Protein AF-A0A8X6GDL0-F1 (afdb_monomer)

Radius of gyration: 18.43 Å; Cα contacts (8 Å, |Δi|>4): 105; chains: 1; bounding box: 63×26×51 Å

InterPro domains:
  IPR001739 Methyl-CpG DNA binding [PS50982] (6-75)
  IPR016177 DNA-binding domain superfamily [SSF54171] (20-73)

Solvent-accessible surface area (backbone atoms only — not comparable to full-atom values): 6126 Å² total; per-residue (Å²): 134,89,82,85,81,82,71,83,76,74,80,65,75,85,51,46,64,61,42,35,40,49,46,81,44,70,40,97,83,65,82,51,49,49,48,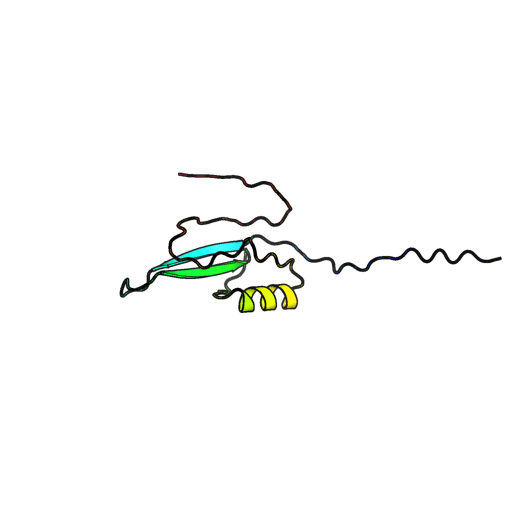36,37,26,49,70,99,48,89,62,78,32,74,46,71,68,54,46,53,48,48,21,62,79,67,46,32,66,77,66,71,90,82,66,77,73,61,69,86,61,85,74,71,50,75,40,70,51,66,90,83,79,85,84,83,82,85,133

Structure (mmCIF, N/CA/C/O backbone):
data_AF-A0A8X6GDL0-F1
#
_entry.id   AF-A0A8X6GDL0-F1
#
loop_
_atom_site.group_PDB
_atom_site.id
_atom_site.type_symbol
_atom_site.label_atom_id
_atom_site.label_alt_id
_atom_site.label_comp_id
_atom_site.label_asym_id
_atom_site.label_entity_id
_atom_site.label_seq_id
_atom_site.pdbx_PDB_ins_code
_atom_site.Cartn_x
_atom_site.Cartn_y
_atom_site.Cartn_z
_atom_site.occupancy
_atom_site.B_iso_or_equiv
_atom_site.auth_seq_id
_atom_site.auth_comp_id
_atom_site.auth_asym_id
_atom_site.auth_atom_id
_atom_site.pdbx_PDB_model_num
ATOM 1 N N . MET A 1 1 ? -43.122 -3.598 38.008 1.00 45.25 1 MET A N 1
ATOM 2 C CA . MET A 1 1 ? -43.303 -4.284 36.712 1.00 45.25 1 MET A CA 1
ATOM 3 C C . MET A 1 1 ? -42.172 -3.832 35.806 1.00 45.25 1 MET A C 1
ATOM 5 O O . MET A 1 1 ? -41.819 -2.663 35.860 1.00 45.25 1 MET A O 1
ATOM 9 N N . LYS A 1 2 ? -41.544 -4.792 35.124 1.00 53.50 2 LYS A N 1
ATOM 10 C CA . LYS A 1 2 ? -40.322 -4.676 34.313 1.00 53.50 2 LYS A CA 1
ATOM 11 C C . LYS A 1 2 ? -40.479 -3.727 33.130 1.00 53.50 2 LYS A C 1
ATOM 13 O O . LYS A 1 2 ? -41.526 -3.756 32.493 1.00 53.50 2 LYS A O 1
ATOM 18 N N . THR A 1 3 ? -39.399 -3.049 32.753 1.00 47.34 3 THR A N 1
ATOM 19 C CA . THR A 1 3 ? -38.959 -2.990 31.349 1.00 47.34 3 THR A CA 1
ATOM 20 C C . THR A 1 3 ? -37.442 -2.811 31.346 1.00 47.34 3 THR A C 1
ATOM 22 O O . THR A 1 3 ? -36.927 -1.702 31.429 1.00 47.34 3 THR A O 1
ATOM 25 N N . ASP A 1 4 ? -36.742 -3.942 31.343 1.00 53.09 4 ASP A N 1
ATOM 26 C CA . ASP A 1 4 ? -35.356 -4.051 30.907 1.00 53.09 4 ASP A CA 1
ATOM 27 C C . ASP A 1 4 ? -35.372 -3.881 29.379 1.00 53.09 4 ASP A C 1
ATOM 29 O O . ASP A 1 4 ? -35.719 -4.815 28.654 1.00 53.09 4 ASP A O 1
ATOM 33 N N . GLU A 1 5 ? -35.100 -2.672 28.885 1.00 62.66 5 GLU A N 1
ATOM 34 C CA . GLU A 1 5 ? -34.888 -2.443 27.454 1.00 62.66 5 GLU A CA 1
ATOM 35 C C . GLU A 1 5 ? -33.414 -2.731 27.141 1.00 62.66 5 GLU A C 1
ATOM 37 O O . GLU A 1 5 ? -32.554 -1.851 27.124 1.00 62.66 5 GLU A O 1
ATOM 42 N N . ASP A 1 6 ? -33.126 -4.024 26.986 1.00 46.66 6 ASP A N 1
ATOM 43 C CA . ASP A 1 6 ? -31.901 -4.555 26.393 1.00 46.66 6 ASP A CA 1
ATOM 44 C C . ASP A 1 6 ? -31.854 -4.115 24.923 1.00 46.66 6 ASP A C 1
ATOM 46 O O . ASP A 1 6 ? -32.309 -4.811 24.016 1.00 46.66 6 ASP A O 1
ATOM 50 N N . SER A 1 7 ? -31.387 -2.890 24.687 1.00 57.78 7 SER A N 1
ATOM 51 C CA . SER A 1 7 ? -31.008 -2.452 23.350 1.00 57.78 7 SER A CA 1
ATOM 52 C C . SER A 1 7 ? -29.724 -3.195 22.991 1.00 57.78 7 SER A C 1
ATOM 54 O O . SER A 1 7 ? -28.740 -3.057 23.727 1.00 57.78 7 SER A O 1
ATOM 56 N N . PRO A 1 8 ? -29.685 -3.996 21.909 1.00 55.16 8 PRO A N 1
ATOM 57 C CA . PRO A 1 8 ? -28.45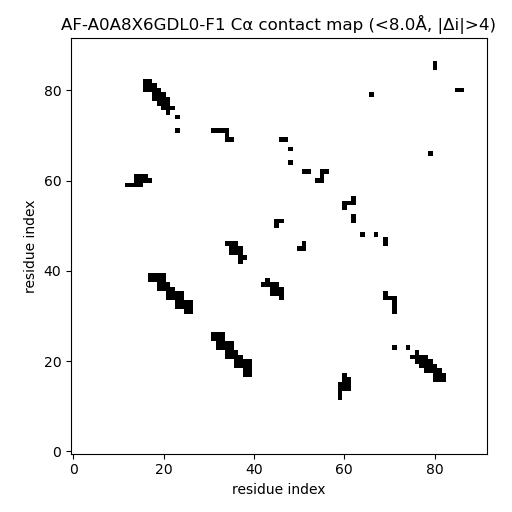9 -4.642 21.490 1.00 55.16 8 PRO A CA 1
ATOM 58 C C . PRO A 1 8 ? -27.529 -3.556 20.953 1.00 55.16 8 PRO A C 1
ATOM 60 O O . PRO A 1 8 ? -27.493 -3.283 19.749 1.00 55.16 8 PRO A O 1
ATOM 63 N N . ASP A 1 9 ? -26.758 -2.940 21.852 1.00 48.00 9 ASP A N 1
ATOM 64 C CA . ASP A 1 9 ? -25.546 -2.220 21.504 1.00 48.00 9 ASP A CA 1
ATOM 65 C C . ASP A 1 9 ? -24.619 -3.259 20.885 1.00 48.00 9 ASP A C 1
ATOM 67 O O . ASP A 1 9 ? -23.856 -3.979 21.540 1.00 48.00 9 ASP A O 1
ATOM 71 N N . THR A 1 10 ? -24.795 -3.414 19.578 1.00 50.97 10 THR A N 1
ATOM 72 C CA . THR A 1 10 ? -23.862 -4.083 18.705 1.00 50.97 10 THR A CA 1
ATOM 73 C C . THR A 1 10 ? -22.585 -3.282 18.865 1.00 50.97 10 THR A C 1
ATOM 75 O O . THR A 1 10 ? -22.383 -2.300 18.153 1.00 50.97 10 THR A O 1
ATOM 78 N N . HIS A 1 11 ? -21.745 -3.696 19.818 1.00 55.59 11 HIS A N 1
ATOM 79 C CA . HIS A 1 11 ? -20.378 -3.240 20.016 1.00 55.59 11 HIS A CA 1
ATOM 80 C C . HIS A 1 11 ? -19.581 -3.649 18.773 1.00 55.59 11 HIS A C 1
ATOM 82 O O . HIS A 1 11 ? -18.723 -4.532 18.797 1.00 55.59 11 HIS A O 1
ATOM 88 N N . LYS A 1 12 ? -19.901 -3.046 17.626 1.00 55.62 12 LYS A N 1
ATOM 89 C CA . LYS A 1 12 ? -19.048 -3.064 16.456 1.00 55.62 12 LYS A CA 1
ATOM 90 C C . LYS A 1 12 ? -17.814 -2.319 16.945 1.00 55.62 12 LYS A C 1
ATOM 92 O O . LYS A 1 12 ? -17.952 -1.163 17.353 1.00 55.62 12 LYS A O 1
ATOM 97 N N . PRO A 1 13 ? -16.637 -2.964 17.006 1.00 57.62 13 PRO A N 1
ATOM 98 C CA . PRO A 1 13 ? -15.439 -2.250 17.398 1.00 57.62 13 PRO A CA 1
ATOM 99 C C . PRO A 1 13 ? -15.365 -1.019 16.503 1.00 57.62 13 PRO A C 1
ATOM 101 O O . PRO A 1 13 ? -15.490 -1.150 15.285 1.00 57.62 13 PRO A O 1
ATOM 104 N N . SER A 1 14 ? -15.268 0.163 17.114 1.00 63.94 14 SER A N 1
ATOM 105 C CA . SER A 1 14 ? -15.099 1.419 16.390 1.00 63.94 14 SER A CA 1
ATOM 106 C C . SER A 1 14 ? -13.754 1.337 15.675 1.00 63.94 14 SER A C 1
ATOM 108 O O . SER A 1 14 ? -12.700 1.631 16.244 1.00 63.94 14 SER A O 1
ATOM 110 N N . THR A 1 15 ? -13.770 0.767 14.471 1.00 71.00 15 THR A N 1
ATOM 111 C CA . THR A 1 15 ? -12.588 0.618 13.640 1.00 71.00 15 THR A CA 1
ATOM 112 C C . THR A 1 15 ? -12.326 1.961 13.006 1.00 71.00 15 THR A C 1
ATOM 114 O O . THR A 1 15 ? -13.193 2.541 12.353 1.00 71.00 15 THR A O 1
ATOM 117 N N . LYS A 1 16 ? -11.124 2.477 13.225 1.00 83.31 16 LYS A N 1
ATOM 118 C CA . LYS A 1 16 ? -10.712 3.743 12.632 1.00 83.31 16 LYS A CA 1
ATOM 119 C C . LYS A 1 16 ? -10.416 3.503 11.165 1.00 83.31 16 LYS A C 1
ATOM 121 O O . LYS A 1 16 ? -9.782 2.498 10.828 1.00 83.31 16 LYS A O 1
ATOM 126 N N . THR A 1 17 ? -10.806 4.441 10.312 1.00 81.81 17 THR A N 1
ATOM 127 C CA . THR A 1 17 ? -10.259 4.466 8.963 1.00 81.81 17 THR A CA 1
ATOM 128 C C . THR A 1 17 ? -9.150 5.491 8.826 1.00 81.81 17 THR A C 1
ATOM 130 O O . THR A 1 17 ? -9.126 6.501 9.524 1.00 81.81 17 THR A O 1
ATOM 133 N N . VAL A 1 18 ? -8.178 5.161 7.982 1.00 85.69 18 VAL A N 1
ATOM 134 C CA . VAL A 1 18 ? -6.938 5.904 7.791 1.00 85.69 18 VAL A CA 1
ATOM 135 C C . VAL A 1 18 ? -6.611 5.970 6.312 1.00 85.69 18 VAL A C 1
ATOM 137 O O . VAL A 1 18 ? -6.987 5.074 5.553 1.00 85.69 18 VAL A O 1
ATOM 140 N N . ASN A 1 19 ? -5.839 6.986 5.948 1.00 88.31 19 ASN A N 1
ATOM 141 C CA . ASN A 1 19 ? -5.298 7.105 4.610 1.00 88.31 19 ASN A CA 1
ATOM 142 C C . ASN A 1 19 ? -4.104 6.165 4.420 1.00 88.31 19 ASN A C 1
ATOM 144 O O . ASN A 1 19 ? -3.223 6.073 5.285 1.00 88.31 19 ASN A O 1
ATOM 148 N N . TRP A 1 20 ? -4.054 5.492 3.272 1.00 89.31 20 TRP A N 1
ATOM 149 C CA . TRP A 1 20 ? -2.909 4.677 2.864 1.00 89.31 20 TRP A CA 1
ATOM 150 C C . TRP A 1 20 ? -2.162 5.303 1.690 1.00 89.31 20 TRP A C 1
ATOM 152 O O . TRP A 1 20 ? -2.774 5.817 0.757 1.00 89.31 20 TRP A O 1
ATOM 162 N N . PHE A 1 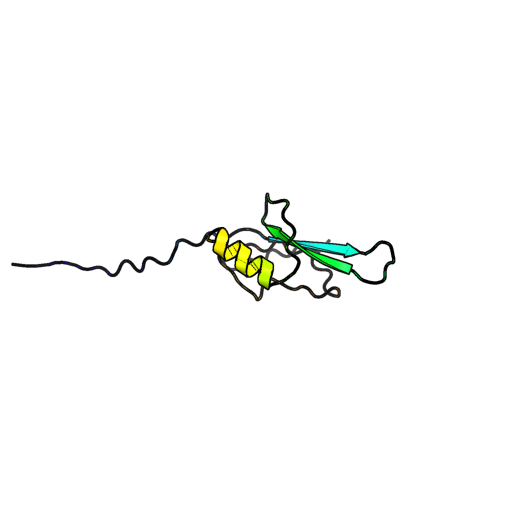21 ? -0.836 5.179 1.701 1.00 89.44 21 PHE A N 1
ATOM 163 C CA . PHE A 1 21 ? 0.044 5.546 0.596 1.00 89.44 21 PHE A CA 1
ATOM 164 C C . PHE A 1 21 ? 0.694 4.308 -0.003 1.00 89.44 21 PHE A C 1
ATOM 166 O O . PHE A 1 21 ? 1.250 3.479 0.722 1.00 89.44 21 PHE A O 1
ATOM 173 N N . ARG A 1 22 ? 0.689 4.225 -1.334 1.00 90.38 22 ARG A N 1
ATOM 174 C CA . ARG A 1 22 ? 1.404 3.207 -2.108 1.00 90.38 22 ARG A CA 1
ATOM 175 C C . ARG A 1 22 ? 2.669 3.798 -2.724 1.00 90.38 22 ARG A C 1
ATOM 177 O O . ARG A 1 22 ? 2.618 4.852 -3.353 1.00 90.38 22 ARG A O 1
ATOM 184 N N . LYS A 1 23 ? 3.799 3.101 -2.589 1.00 89.44 23 LYS A N 1
ATOM 185 C 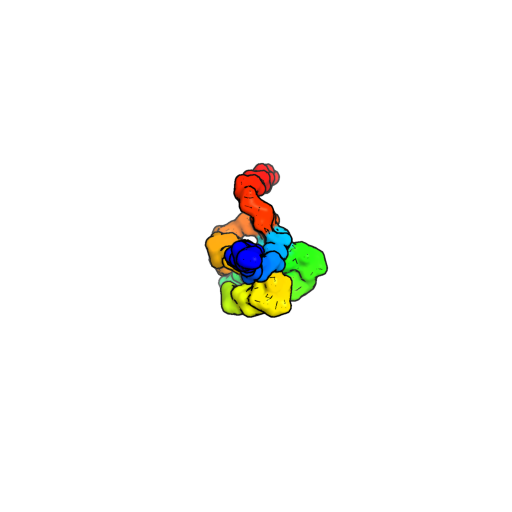CA . LYS A 1 23 ? 5.083 3.492 -3.183 1.00 89.44 23 LYS A CA 1
ATOM 186 C C . LYS A 1 23 ? 5.690 2.359 -3.999 1.00 89.44 23 LYS A C 1
ATOM 188 O O . LYS A 1 23 ? 5.848 1.249 -3.497 1.00 89.44 23 LYS A O 1
ATOM 193 N N . LEU A 1 24 ? 6.088 2.691 -5.222 1.00 90.44 24 LEU A N 1
ATOM 194 C CA . LEU A 1 24 ? 6.905 1.864 -6.103 1.00 90.44 24 LEU A CA 1
ATOM 195 C C . LEU A 1 24 ? 8.375 2.233 -5.898 1.00 90.44 24 LEU A C 1
ATOM 197 O O . LEU A 1 24 ? 8.743 3.403 -5.990 1.00 90.44 24 LEU A O 1
ATOM 201 N N . VAL A 1 25 ? 9.215 1.250 -5.593 1.00 89.38 25 VAL A N 1
ATOM 202 C CA . VAL A 1 25 ? 10.656 1.446 -5.408 1.00 89.38 25 VAL A CA 1
ATOM 203 C C . VAL A 1 25 ? 11.397 0.504 -6.355 1.00 89.38 25 VAL A C 1
ATOM 205 O O . VAL A 1 25 ? 11.474 -0.692 -6.071 1.00 89.38 25 VAL A O 1
ATOM 208 N N . PRO A 1 26 ? 11.922 1.006 -7.489 1.00 90.62 26 PRO A N 1
ATOM 209 C CA . PRO A 1 26 ? 12.778 0.218 -8.366 1.00 90.62 26 PRO A CA 1
ATOM 210 C C . PRO A 1 26 ? 14.012 -0.262 -7.607 1.00 90.62 26 PRO A C 1
ATOM 212 O O . PRO A 1 26 ? 14.616 0.498 -6.841 1.00 90.62 26 PRO A O 1
ATOM 215 N N . ARG A 1 27 ? 14.395 -1.523 -7.802 1.00 90.38 27 ARG A N 1
ATOM 216 C CA . ARG A 1 27 ? 15.641 -2.035 -7.234 1.00 90.38 27 ARG A CA 1
ATOM 217 C C . ARG A 1 27 ? 16.854 -1.459 -7.971 1.00 90.38 27 ARG A C 1
ATOM 219 O O . ARG A 1 27 ? 16.739 -1.141 -9.154 1.00 90.38 27 ARG A O 1
ATOM 226 N N . PRO A 1 28 ? 18.028 -1.361 -7.319 1.00 92.62 28 PRO A N 1
ATOM 227 C CA . PRO A 1 28 ? 19.240 -0.837 -7.956 1.00 92.62 28 PRO A CA 1
ATOM 228 C C . PRO A 1 28 ? 19.659 -1.610 -9.212 1.00 92.62 28 PRO A C 1
ATOM 230 O O . PRO A 1 28 ? 20.189 -1.030 -10.151 1.00 92.62 28 PRO A O 1
ATOM 233 N N . ASP A 1 29 ? 19.393 -2.916 -9.237 1.00 92.94 29 ASP A N 1
ATOM 234 C CA . ASP A 1 29 ? 19.659 -3.813 -10.365 1.00 92.94 29 ASP A CA 1
ATOM 235 C C . ASP A 1 29 ? 18.571 -3.758 -11.455 1.00 92.94 29 ASP A C 1
ATOM 237 O O . ASP A 1 29 ? 18.666 -4.471 -12.449 1.00 92.94 29 ASP A O 1
ATOM 241 N N . SER A 1 30 ? 17.527 -2.940 -11.271 1.00 83.75 30 SER A N 1
ATOM 242 C CA . SER A 1 30 ? 16.361 -2.800 -12.158 1.00 83.75 30 SER A CA 1
ATOM 243 C C . SER A 1 30 ? 15.632 -4.111 -12.482 1.00 83.75 30 SER A C 1
ATOM 245 O O . SER A 1 30 ? 14.823 -4.156 -13.405 1.00 83.75 30 SER A O 1
ATOM 247 N N . SER A 1 31 ? 15.873 -5.184 -11.720 1.00 90.69 31 SER A N 1
ATOM 248 C CA . SER A 1 31 ? 15.269 -6.493 -11.990 1.00 90.69 31 SER A CA 1
ATOM 249 C C . SER A 1 31 ? 13.772 -6.502 -11.697 1.00 90.69 31 SER A C 1
ATOM 251 O O . SER A 1 31 ? 13.006 -7.213 -12.352 1.00 90.69 31 SER A O 1
ATOM 253 N N . ARG A 1 32 ? 13.366 -5.748 -10.667 1.00 89.00 32 ARG A N 1
ATOM 254 C CA . ARG A 1 32 ? 12.001 -5.654 -10.144 1.00 89.00 32 ARG A CA 1
ATOM 255 C C . ARG A 1 32 ? 11.767 -4.307 -9.469 1.00 89.00 32 ARG A C 1
ATOM 257 O O . ARG A 1 32 ? 12.706 -3.635 -9.040 1.00 89.00 32 ARG A O 1
ATOM 264 N N . THR A 1 33 ? 10.495 -3.983 -9.292 1.00 90.06 33 THR A N 1
ATOM 265 C CA . THR A 1 33 ? 10.028 -2.862 -8.477 1.00 90.06 33 THR A CA 1
ATOM 266 C C . THR A 1 33 ? 9.367 -3.412 -7.220 1.00 90.06 33 THR A C 1
ATOM 268 O O . THR A 1 33 ? 8.439 -4.213 -7.301 1.00 90.06 33 THR A O 1
ATOM 271 N N . ASP A 1 34 ? 9.832 -3.008 -6.041 1.00 90.69 34 ASP A N 1
ATOM 272 C CA . ASP A 1 34 ? 9.169 -3.356 -4.786 1.00 90.69 34 ASP A CA 1
ATOM 273 C C . ASP A 1 34 ? 7.964 -2.425 -4.556 1.00 90.69 34 ASP A C 1
ATOM 275 O O . ASP A 1 34 ? 8.047 -1.213 -4.773 1.00 90.69 34 ASP A O 1
ATOM 279 N N . VAL A 1 35 ? 6.839 -2.990 -4.108 1.00 91.94 35 VAL A N 1
ATOM 280 C CA . VAL A 1 35 ? 5.625 -2.240 -3.751 1.00 91.94 35 VAL A CA 1
ATOM 281 C C . VAL A 1 35 ? 5.496 -2.187 -2.234 1.00 91.94 35 VAL A C 1
ATOM 283 O O . VAL A 1 35 ? 5.469 -3.223 -1.566 1.00 91.94 35 VAL A O 1
ATOM 286 N N . TYR A 1 36 ? 5.390 -0.976 -1.693 1.00 93.44 36 TYR A N 1
ATOM 287 C CA . TYR A 1 36 ? 5.212 -0.737 -0.265 1.00 93.44 36 TYR A CA 1
ATOM 288 C C . TYR A 1 36 ? 3.952 0.067 0.016 1.00 93.44 36 TYR A C 1
ATOM 290 O O . TYR A 1 36 ? 3.654 1.033 -0.685 1.00 93.44 36 TYR A O 1
ATOM 298 N N . TYR A 1 37 ? 3.275 -0.300 1.099 1.00 93.25 37 TYR A N 1
ATOM 299 C CA . TYR A 1 37 ? 2.183 0.458 1.688 1.00 93.25 37 TYR A CA 1
ATOM 300 C C . TYR A 1 37 ? 2.588 1.073 3.024 1.00 93.25 37 TYR A C 1
ATOM 302 O O . TYR A 1 37 ? 3.340 0.470 3.798 1.00 93.25 37 TYR A O 1
ATOM 310 N N . TYR A 1 38 ? 2.047 2.261 3.279 1.00 91.69 38 TYR A N 1
ATOM 311 C CA . TYR A 1 38 ? 2.250 3.047 4.490 1.00 91.69 38 TYR A CA 1
ATOM 312 C C . TYR A 1 38 ? 0.910 3.607 4.939 1.00 91.69 38 TYR A C 1
ATOM 314 O O . TYR A 1 38 ? 0.151 4.106 4.111 1.00 91.69 38 TYR A O 1
ATOM 322 N N . GLN A 1 39 ? 0.638 3.564 6.237 1.00 91.06 39 GLN A N 1
ATOM 323 C CA . GLN A 1 39 ? -0.404 4.411 6.805 1.00 91.06 39 GLN A CA 1
ATOM 324 C C . GLN A 1 39 ? 0.101 5.862 6.818 1.00 91.06 39 GLN A C 1
ATOM 326 O O . GLN A 1 39 ? 1.281 6.104 7.081 1.00 91.06 39 GLN A O 1
ATOM 331 N N . GLU A 1 40 ? -0.783 6.826 6.577 1.00 86.56 40 GLU A N 1
ATOM 332 C CA . GLU A 1 40 ? -0.482 8.244 6.756 1.00 86.56 40 GLU A CA 1
ATOM 333 C C . GLU A 1 40 ? 0.120 8.549 8.134 1.00 86.56 40 GLU A C 1
ATOM 335 O O . GLU A 1 40 ? -0.305 8.020 9.162 1.00 86.56 40 GLU A O 1
ATOM 340 N N . GLY A 1 41 ? 1.171 9.373 8.144 1.00 85.94 41 GLY A N 1
ATOM 341 C CA . GLY A 1 41 ? 1.915 9.708 9.358 1.00 85.94 41 GLY A CA 1
ATOM 342 C C . GLY A 1 41 ? 2.793 8.576 9.911 1.00 85.94 41 GLY A C 1
ATOM 343 O O . GLY A 1 41 ? 3.462 8.777 10.922 1.00 85.94 41 GLY A O 1
ATOM 344 N N . CYS A 1 42 ? 2.839 7.404 9.266 1.00 88.94 42 CYS A N 1
ATOM 345 C CA . CYS A 1 42 ? 3.621 6.255 9.722 1.00 88.94 42 CYS A CA 1
ATOM 346 C C . CYS A 1 42 ? 4.794 5.937 8.783 1.00 88.94 42 CYS A C 1
ATOM 348 O O . CYS A 1 42 ? 4.691 5.990 7.560 1.00 88.94 42 CYS A O 1
ATOM 350 N N . THR A 1 43 ? 5.923 5.514 9.358 1.00 89.19 43 THR A N 1
ATOM 351 C CA . THR A 1 43 ? 7.129 5.117 8.603 1.00 89.19 43 THR A CA 1
ATOM 352 C C . THR A 1 43 ? 7.211 3.611 8.332 1.00 89.19 43 THR A C 1
ATOM 354 O O . THR A 1 43 ? 8.091 3.152 7.595 1.00 89.19 43 THR A O 1
ATOM 357 N N . LYS A 1 44 ? 6.299 2.820 8.918 1.00 93.19 44 LYS A N 1
ATOM 358 C CA . LYS A 1 44 ? 6.285 1.360 8.796 1.00 93.19 44 LYS A CA 1
ATOM 359 C C . LYS A 1 44 ? 5.927 0.942 7.373 1.00 93.19 44 LYS A C 1
ATOM 361 O O . LYS A 1 44 ? 4.877 1.300 6.853 1.00 93.19 44 LYS A O 1
ATOM 366 N N . ARG A 1 45 ? 6.804 0.133 6.777 1.00 94.06 45 ARG A N 1
ATOM 367 C CA . ARG A 1 45 ? 6.636 -0.441 5.439 1.00 94.06 45 ARG A CA 1
ATOM 368 C C . ARG A 1 45 ? 5.887 -1.759 5.530 1.00 94.06 45 ARG A C 1
ATOM 370 O O . ARG A 1 45 ? 6.357 -2.681 6.195 1.00 94.06 45 ARG A O 1
ATOM 377 N N . LEU A 1 46 ? 4.775 -1.865 4.817 1.00 95.12 46 LEU A N 1
ATOM 378 C CA . LEU A 1 46 ? 4.020 -3.104 4.675 1.00 95.12 46 LEU A CA 1
ATOM 379 C C . LEU A 1 46 ? 4.146 -3.589 3.229 1.00 95.12 46 LEU A C 1
ATOM 381 O O . LEU A 1 46 ? 3.908 -2.839 2.287 1.00 95.12 46 LEU A O 1
ATOM 385 N N . ARG A 1 47 ? 4.588 -4.836 3.064 1.00 93.50 47 ARG A N 1
ATOM 386 C CA . ARG A 1 47 ? 4.982 -5.424 1.766 1.00 93.50 47 ARG A CA 1
ATOM 387 C C . ARG A 1 47 ? 4.122 -6.613 1.348 1.00 93.50 47 ARG A C 1
ATOM 389 O O . ARG A 1 47 ? 4.343 -7.182 0.286 1.00 93.50 47 ARG A O 1
ATOM 396 N N . THR A 1 48 ? 3.189 -7.029 2.201 1.00 94.06 48 THR A N 1
ATOM 397 C CA . THR A 1 48 ? 2.256 -8.119 1.918 1.00 94.06 48 THR A CA 1
ATOM 398 C C . THR A 1 48 ? 0.890 -7.822 2.512 1.00 94.06 48 THR A C 1
ATOM 400 O O . THR A 1 48 ? 0.777 -7.151 3.539 1.00 94.06 48 THR A O 1
ATOM 403 N N . LEU A 1 49 ? -0.152 -8.403 1.917 1.00 94.19 49 LEU A N 1
ATOM 404 C CA . LEU A 1 49 ? -1.514 -8.313 2.441 1.00 94.19 49 LEU A CA 1
ATOM 405 C C . LEU A 1 49 ? -1.624 -8.886 3.865 1.00 94.19 49 LEU A C 1
ATOM 407 O O . LEU A 1 49 ? -2.382 -8.379 4.686 1.00 94.19 49 LEU A O 1
ATOM 411 N N . LYS A 1 50 ? -0.832 -9.919 4.185 1.00 95.69 50 LYS A N 1
ATOM 412 C CA . LYS A 1 50 ? -0.788 -10.524 5.524 1.00 95.69 50 LYS A CA 1
ATOM 413 C C . LYS A 1 50 ? -0.268 -9.540 6.572 1.00 95.69 50 LYS A C 1
ATOM 415 O O . LYS A 1 50 ? -0.848 -9.456 7.655 1.00 95.69 50 LYS A O 1
ATOM 420 N N . ASP A 1 51 ? 0.787 -8.793 6.247 1.00 95.19 51 ASP A N 1
ATOM 421 C CA . ASP A 1 51 ? 1.342 -7.776 7.145 1.00 95.19 51 ASP A CA 1
ATOM 422 C C . ASP A 1 51 ? 0.345 -6.640 7.371 1.00 95.19 51 ASP A C 1
ATOM 424 O O . ASP A 1 51 ? 0.178 -6.196 8.504 1.00 95.19 51 ASP A O 1
ATOM 428 N N . ILE A 1 52 ? -0.361 -6.221 6.315 1.00 93.94 52 ILE A N 1
ATOM 429 C CA . ILE A 1 52 ? -1.412 -5.201 6.399 1.00 93.94 52 ILE A CA 1
ATOM 430 C C . ILE A 1 52 ? -2.579 -5.684 7.253 1.00 93.94 52 ILE A C 1
ATOM 432 O O . ILE A 1 52 ? -2.972 -4.997 8.188 1.00 93.94 52 ILE A O 1
ATOM 436 N N . LYS A 1 53 ? -3.088 -6.894 7.012 1.00 94.38 53 LYS A N 1
ATOM 437 C CA . LYS A 1 53 ? -4.180 -7.467 7.806 1.00 94.38 53 LYS A CA 1
ATOM 438 C C . LYS A 1 53 ? -3.821 -7.552 9.289 1.00 94.38 53 LYS A C 1
ATOM 440 O O . LYS A 1 53 ? -4.646 -7.228 10.141 1.00 94.38 53 LYS A O 1
ATOM 445 N N . LYS A 1 54 ? -2.590 -7.974 9.606 1.00 95.69 54 LYS A N 1
ATOM 446 C CA . LYS A 1 54 ? -2.091 -7.993 10.986 1.00 95.69 54 LYS A CA 1
ATOM 447 C C . LYS A 1 54 ? -2.004 -6.578 11.557 1.00 95.69 54 LYS A C 1
ATOM 449 O O . LYS A 1 54 ? -2.499 -6.343 12.649 1.00 95.69 54 LYS A O 1
ATOM 454 N N . TYR A 1 55 ? -1.434 -5.642 10.804 1.00 94.69 55 TYR A N 1
ATOM 455 C CA . TYR A 1 55 ? -1.317 -4.249 11.217 1.00 94.69 55 TYR A CA 1
ATOM 456 C C . TYR A 1 55 ? -2.684 -3.616 11.509 1.00 94.69 55 TYR A C 1
ATOM 458 O O . TYR A 1 55 ? -2.869 -3.041 12.574 1.00 94.69 55 TYR A O 1
ATOM 466 N N . CYS A 1 56 ? -3.670 -3.784 10.626 1.00 92.50 56 CYS A N 1
ATOM 467 C CA . CYS A 1 56 ? -5.017 -3.274 10.862 1.00 92.50 56 CYS A CA 1
ATOM 468 C C . CYS A 1 56 ? -5.633 -3.866 12.134 1.00 92.50 56 CYS A C 1
ATOM 470 O O . CYS A 1 56 ? -6.224 -3.134 12.921 1.00 92.50 56 CYS A O 1
ATOM 472 N N . LYS A 1 57 ? -5.443 -5.168 12.383 1.00 92.62 57 LYS A N 1
ATOM 473 C CA . LYS A 1 57 ? -5.920 -5.817 13.611 1.00 92.62 57 LYS A CA 1
ATOM 474 C C . LYS A 1 57 ? -5.254 -5.242 14.865 1.00 92.62 57 LYS A C 1
ATOM 476 O O . LYS A 1 57 ? -5.958 -4.927 15.818 1.00 92.62 57 LYS A O 1
ATOM 481 N N . ASP A 1 58 ? -3.931 -5.098 14.850 1.00 93.88 58 ASP A N 1
ATOM 482 C CA . ASP A 1 58 ? -3.142 -4.615 15.992 1.00 93.88 58 ASP A CA 1
ATOM 483 C C . ASP A 1 58 ? -3.435 -3.132 16.319 1.00 93.88 58 ASP A C 1
ATOM 485 O O . ASP A 1 58 ? -3.229 -2.698 17.448 1.00 93.88 58 ASP A O 1
ATOM 489 N N . HIS A 1 59 ? -3.929 -2.362 15.341 1.00 90.75 59 HIS A N 1
ATOM 490 C CA . HIS A 1 59 ? -4.205 -0.925 15.456 1.00 90.75 59 HIS A CA 1
ATOM 491 C C . HIS A 1 59 ? -5.706 -0.563 15.416 1.00 90.75 59 HIS A C 1
ATOM 493 O O . HIS A 1 59 ? -6.042 0.619 15.318 1.00 90.75 59 HIS A O 1
ATOM 499 N N . ASN A 1 60 ? -6.610 -1.549 15.490 1.00 90.62 60 ASN A N 1
ATOM 500 C CA . ASN A 1 60 ? -8.067 -1.359 15.394 1.00 90.62 60 ASN A CA 1
ATOM 501 C C . ASN A 1 60 ? -8.496 -0.556 14.147 1.00 90.62 60 ASN A C 1
ATOM 503 O O . ASN A 1 60 ? -9.355 0.324 14.221 1.00 90.62 60 ASN A O 1
ATOM 507 N N . LEU A 1 61 ? -7.885 -0.849 12.999 1.00 90.00 61 LEU A N 1
ATOM 508 C CA . LEU A 1 61 ? -8.197 -0.221 11.719 1.00 90.00 61 LEU A CA 1
ATOM 509 C C . LEU A 1 61 ? -9.131 -1.089 10.881 1.00 90.00 61 LEU A C 1
ATOM 511 O O . LEU A 1 61 ? -9.081 -2.322 10.940 1.00 90.00 61 LEU A O 1
ATOM 515 N N . THR A 1 62 ? -9.920 -0.441 10.031 1.00 89.44 62 THR A N 1
ATOM 516 C CA . THR A 1 62 ? -10.669 -1.129 8.977 1.00 89.44 62 THR A CA 1
ATOM 517 C C . THR A 1 62 ? -9.684 -1.749 7.980 1.00 89.44 62 THR A C 1
ATOM 519 O O . THR A 1 62 ? -8.771 -1.081 7.491 1.00 89.44 62 THR A O 1
ATOM 522 N N . PHE A 1 63 ? -9.841 -3.044 7.700 1.00 89.44 63 PHE A N 1
ATOM 523 C CA . PHE A 1 63 ? -9.089 -3.742 6.659 1.00 89.44 63 PHE A CA 1
ATOM 524 C C . PHE A 1 63 ? -10.003 -3.990 5.464 1.00 89.44 63 PHE A C 1
ATOM 526 O O . PHE A 1 63 ? -10.992 -4.709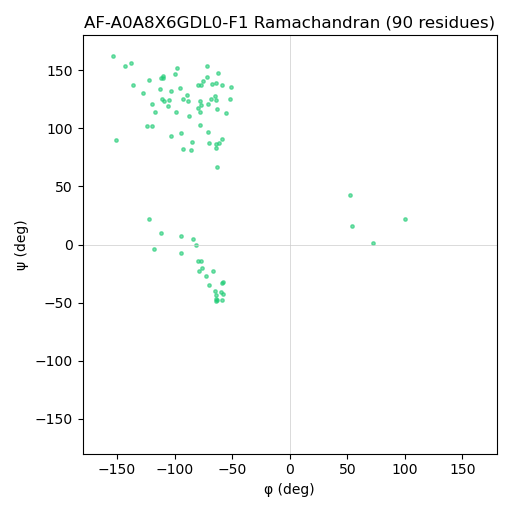 5.590 1.00 89.44 63 PHE A O 1
ATOM 533 N N . ASP A 1 64 ? -9.623 -3.437 4.321 1.00 87.00 64 ASP A N 1
ATOM 534 C CA . ASP A 1 64 ? -10.226 -3.703 3.022 1.00 87.00 64 ASP A CA 1
ATOM 535 C C . ASP A 1 64 ? -9.127 -4.274 2.120 1.00 87.00 64 ASP A C 1
ATOM 537 O O . ASP A 1 64 ? -8.077 -3.659 1.972 1.00 87.00 64 ASP A O 1
ATOM 541 N N . SER A 1 65 ? -9.294 -5.485 1.588 1.00 89.12 65 SER A N 1
ATOM 542 C CA . SER A 1 65 ? -8.272 -6.089 0.726 1.00 89.12 65 SER A CA 1
ATOM 543 C C . SER A 1 65 ? -8.201 -5.446 -0.651 1.00 89.12 65 SER A C 1
ATOM 545 O O . SER A 1 65 ? -7.135 -5.470 -1.266 1.00 89.12 65 SER A O 1
ATOM 547 N N . ASP A 1 66 ? -9.307 -4.881 -1.125 1.00 86.81 66 ASP A N 1
ATOM 548 C CA . ASP A 1 66 ? -9.480 -4.500 -2.526 1.00 86.81 66 ASP A CA 1
ATOM 549 C C . ASP A 1 66 ? -8.706 -3.219 -2.855 1.00 86.81 66 ASP A C 1
ATOM 551 O O . ASP A 1 66 ? -8.326 -2.971 -3.999 1.00 86.81 66 ASP A O 1
ATOM 555 N N . ILE A 1 67 ? -8.366 -2.448 -1.822 1.00 85.25 67 ILE A N 1
ATOM 556 C CA . ILE A 1 67 ? -7.525 -1.257 -1.922 1.00 85.25 67 ILE A CA 1
ATOM 557 C C . ILE A 1 67 ? -6.016 -1.576 -1.998 1.00 85.25 67 ILE A C 1
ATOM 559 O O . ILE A 1 67 ? -5.208 -0.714 -2.361 1.00 85.25 67 ILE A O 1
ATOM 563 N N . PHE A 1 68 ? -5.596 -2.807 -1.675 1.00 88.44 68 PHE A N 1
ATOM 564 C CA . PHE A 1 68 ? -4.180 -3.189 -1.611 1.00 88.44 68 PHE A CA 1
ATOM 565 C C . PHE A 1 68 ? -3.732 -3.998 -2.837 1.00 88.44 68 PHE A C 1
ATOM 567 O O . PHE A 1 68 ? -3.766 -5.227 -2.853 1.00 88.44 68 PHE A O 1
ATOM 574 N N . ASN A 1 69 ? -3.202 -3.297 -3.840 1.00 88.62 69 ASN A N 1
ATOM 575 C CA . ASN A 1 69 ? -2.570 -3.862 -5.027 1.00 88.62 69 ASN A CA 1
ATOM 576 C C . ASN A 1 69 ? -1.028 -3.879 -4.929 1.00 88.62 69 ASN A C 1
ATOM 578 O O . ASN A 1 69 ? -0.355 -2.843 -4.978 1.00 88.62 69 ASN A O 1
ATOM 582 N N . PHE A 1 70 ? -0.453 -5.083 -4.875 1.00 88.88 70 PHE A N 1
ATOM 583 C CA . PHE A 1 70 ? 0.999 -5.316 -4.866 1.00 88.88 70 PHE A CA 1
ATOM 584 C C . PHE A 1 70 ? 1.595 -5.583 -6.257 1.00 88.88 70 PHE A C 1
ATOM 586 O O . PHE A 1 70 ? 2.775 -5.923 -6.363 1.00 88.88 70 PHE A O 1
ATOM 593 N N . SER A 1 71 ? 0.809 -5.442 -7.328 1.00 86.62 71 SER A N 1
ATOM 594 C CA . S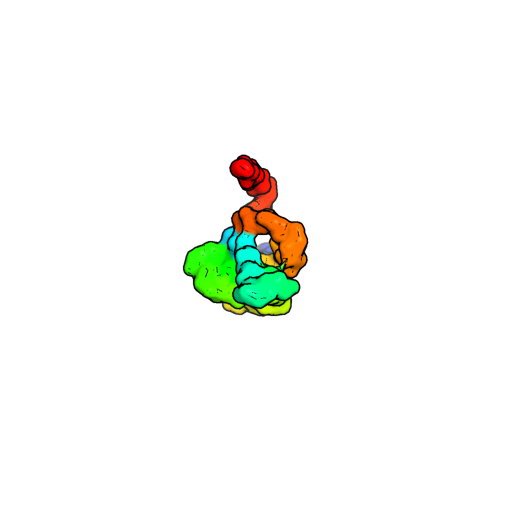ER A 1 71 ? 1.330 -5.541 -8.690 1.00 86.62 71 SER A CA 1
ATOM 595 C C . SER A 1 71 ? 2.326 -4.420 -8.976 1.00 86.62 71 SER A C 1
ATOM 597 O O . SER A 1 71 ? 2.098 -3.270 -8.611 1.00 86.62 71 SER A O 1
ATOM 599 N N . GLN A 1 72 ? 3.417 -4.749 -9.665 1.00 81.38 72 GLN A N 1
ATOM 600 C CA . GLN A 1 72 ? 4.459 -3.797 -10.068 1.00 81.38 72 GLN A CA 1
ATOM 601 C C . GLN A 1 72 ? 4.058 -2.973 -11.298 1.00 81.38 72 GLN A C 1
ATOM 603 O O . GLN A 1 72 ? 4.608 -1.900 -11.518 1.00 81.38 72 GLN A O 1
ATOM 608 N N . SER A 1 73 ? 3.121 -3.486 -12.105 1.00 76.25 73 SE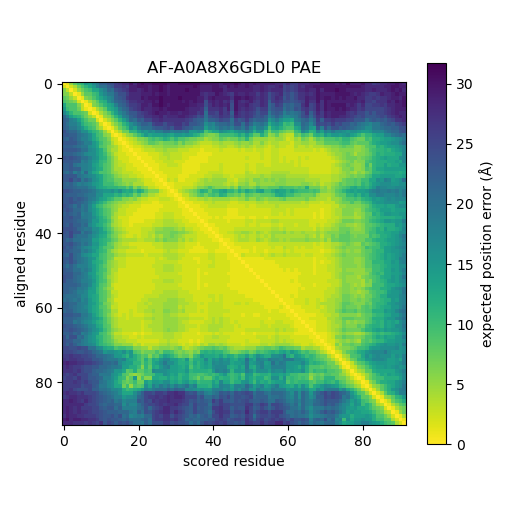R A N 1
ATOM 609 C CA . SER A 1 73 ? 2.698 -2.888 -13.380 1.00 76.25 73 SER A CA 1
ATOM 610 C C . SER A 1 73 ? 1.762 -1.694 -13.213 1.00 76.25 73 SER A C 1
ATOM 612 O O . SER A 1 73 ? 1.504 -0.965 -14.164 1.00 76.25 73 SER A O 1
ATOM 614 N N . ASP A 1 74 ? 1.216 -1.527 -12.016 1.00 70.31 74 ASP A N 1
ATOM 615 C CA . ASP A 1 74 ? 0.305 -0.450 -11.683 1.00 70.31 74 ASP A CA 1
ATOM 616 C C . ASP A 1 74 ? 1.135 0.768 -11.241 1.00 70.31 74 ASP A C 1
ATOM 618 O O . ASP A 1 74 ? 1.779 0.726 -10.191 1.00 70.31 74 ASP A O 1
ATOM 622 N N . THR A 1 75 ? 1.163 1.830 -12.049 1.00 60.03 75 THR A N 1
ATOM 623 C CA . THR A 1 75 ? 1.876 3.095 -11.781 1.00 60.03 75 THR A CA 1
ATOM 624 C C . THR A 1 75 ? 1.079 4.074 -10.913 1.00 60.03 75 THR A C 1
ATOM 626 O O . THR A 1 75 ? 1.541 5.190 -10.672 1.00 60.03 75 THR A O 1
ATOM 629 N N . PHE A 1 76 ? -0.096 3.689 -10.401 1.00 59.66 76 PHE A N 1
ATOM 630 C CA . PHE A 1 76 ? -0.933 4.587 -9.613 1.00 59.66 76 PHE A CA 1
ATOM 631 C C . PHE A 1 76 ? -0.397 4.760 -8.182 1.00 59.66 76 PHE A C 1
ATOM 633 O O . PHE A 1 76 ? -0.298 3.816 -7.387 1.00 59.66 76 PHE A O 1
ATOM 640 N N . HIS A 1 77 ? -0.086 6.009 -7.837 1.00 59.44 77 HIS A N 1
ATOM 641 C CA . HIS A 1 77 ? 0.210 6.461 -6.479 1.00 59.44 77 HIS A CA 1
ATOM 642 C C . HIS A 1 77 ? -1.103 6.967 -5.870 1.00 59.44 77 HIS A C 1
ATOM 644 O O . HIS A 1 77 ? -1.420 8.149 -5.951 1.00 59.44 77 HIS A O 1
ATOM 650 N N . ARG A 1 78 ? -1.933 6.059 -5.349 1.00 63.56 78 ARG A N 1
ATOM 651 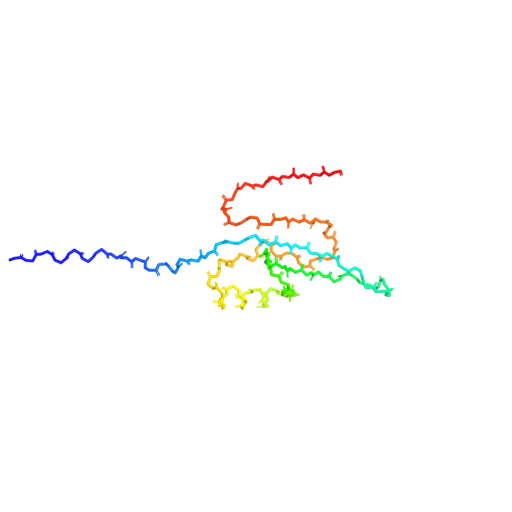C CA . ARG A 1 78 ? -3.243 6.414 -4.784 1.00 63.56 78 ARG A CA 1
ATOM 652 C C . ARG A 1 78 ? -3.100 6.749 -3.298 1.00 63.56 78 ARG A C 1
ATOM 654 O O . ARG A 1 78 ? -2.549 5.941 -2.549 1.00 63.56 78 ARG A O 1
ATOM 661 N N . VAL A 1 79 ? -3.623 7.906 -2.888 1.00 62.59 79 VAL A N 1
ATOM 662 C CA . VAL A 1 79 ? -4.027 8.143 -1.495 1.00 62.59 79 VAL A CA 1
ATOM 663 C C . VAL A 1 79 ? -5.362 7.442 -1.320 1.00 62.59 79 VAL A C 1
ATOM 665 O O . VAL A 1 79 ? -6.328 7.769 -2.008 1.00 62.59 79 VAL A O 1
ATOM 668 N N . ILE A 1 80 ? -5.393 6.409 -0.490 1.00 67.50 80 ILE A N 1
ATOM 669 C CA . ILE A 1 80 ? -6.617 5.645 -0.261 1.00 67.50 80 ILE A CA 1
ATOM 670 C C . ILE A 1 80 ? -7.287 6.233 0.965 1.00 67.50 80 ILE A C 1
ATOM 672 O O . ILE A 1 80 ? -6.899 5.872 2.072 1.00 67.50 80 ILE A O 1
ATOM 676 N N . ASP A 1 81 ? -8.240 7.141 0.758 1.00 64.12 81 ASP A N 1
ATOM 677 C CA . ASP A 1 81 ? -9.163 7.533 1.819 1.00 64.12 81 ASP A CA 1
ATOM 678 C C . ASP A 1 81 ? -10.059 6.347 2.153 1.00 64.12 81 ASP A C 1
ATOM 680 O O . ASP A 1 81 ? -10.486 5.605 1.266 1.00 64.12 81 ASP A O 1
ATOM 684 N N . GLY A 1 82 ? -10.297 6.124 3.437 1.00 57.69 82 GLY A N 1
ATOM 685 C CA . GLY A 1 82 ? -11.276 5.131 3.851 1.00 57.69 82 GLY A CA 1
ATOM 686 C C . GLY A 1 82 ? -12.393 5.697 4.722 1.00 57.69 82 GLY A C 1
ATOM 687 O O . GLY A 1 82 ? -13.111 4.963 5.408 1.00 57.69 82 GLY A O 1
ATOM 688 N N . SER A 1 83 ? -12.623 7.002 4.630 1.00 52.81 83 SER A N 1
ATOM 689 C CA . SER A 1 83 ? -13.999 7.464 4.556 1.00 52.81 83 SER A CA 1
ATOM 690 C C . SER A 1 83 ? -14.598 6.922 3.246 1.00 52.81 83 SER A C 1
ATOM 692 O O . SER A 1 83 ? -14.002 7.018 2.176 1.00 52.81 83 SER A O 1
ATOM 694 N N . ASN A 1 84 ? -15.711 6.195 3.331 1.00 53.66 84 ASN A N 1
ATOM 695 C CA . ASN A 1 84 ? -16.303 5.538 2.168 1.00 53.66 84 ASN A CA 1
ATOM 696 C C . ASN A 1 84 ? -16.583 6.558 1.042 1.00 53.66 84 ASN A C 1
ATOM 698 O O . ASN A 1 84 ? -17.496 7.366 1.174 1.00 53.66 84 ASN A O 1
ATOM 702 N N . GLY A 1 85 ? -15.878 6.448 -0.088 1.00 49.78 85 GLY A N 1
ATOM 703 C CA . GLY A 1 85 ? -16.489 6.678 -1.399 1.00 49.78 85 GLY A CA 1
ATOM 704 C C . GLY A 1 85 ? -16.301 8.010 -2.132 1.00 49.78 85 GLY A C 1
ATOM 705 O O . GLY A 1 85 ? -17.099 8.235 -3.035 1.00 49.78 85 GLY A O 1
ATOM 706 N N . ASP A 1 86 ? -15.283 8.841 -1.880 1.00 39.25 86 ASP A N 1
ATOM 707 C CA . ASP A 1 86 ? -14.950 9.917 -2.839 1.00 39.25 86 ASP A CA 1
ATOM 708 C C . ASP A 1 86 ? -13.527 9.780 -3.392 1.00 39.25 86 ASP A C 1
ATOM 710 O O . ASP A 1 86 ? -12.513 10.046 -2.750 1.00 39.25 86 ASP A O 1
ATOM 714 N N . THR A 1 87 ? -13.465 9.269 -4.620 1.00 50.00 87 THR A N 1
ATOM 715 C CA . THR A 1 87 ? -12.231 9.090 -5.381 1.00 50.00 87 THR A CA 1
ATOM 716 C C . THR A 1 87 ? -11.911 10.398 -6.100 1.00 50.00 87 THR A C 1
ATOM 718 O O . THR A 1 87 ? -12.295 10.579 -7.253 1.00 50.00 87 THR A O 1
ATOM 721 N N . SER A 1 88 ? -11.186 11.310 -5.453 1.00 47.94 88 SER A N 1
ATOM 722 C CA . SER A 1 88 ? -10.627 12.472 -6.155 1.00 47.94 88 SER A CA 1
ATOM 723 C C . SER A 1 88 ? -9.379 12.066 -6.946 1.00 47.94 88 SER A C 1
ATOM 725 O O . SER A 1 88 ? -8.299 11.833 -6.403 1.00 47.94 88 SER A O 1
ATOM 727 N N . LEU A 1 89 ? -9.572 11.929 -8.260 1.00 51.44 89 LEU A N 1
ATOM 728 C CA . LEU A 1 89 ? -8.553 11.646 -9.270 1.00 51.44 89 LEU A CA 1
ATOM 729 C C . LEU A 1 89 ? -7.797 12.932 -9.615 1.00 51.44 89 LEU A C 1
ATOM 731 O O . LEU A 1 89 ? -8.380 13.849 -10.187 1.00 51.44 89 LEU A O 1
ATOM 735 N N . SER A 1 90 ? -6.492 12.980 -9.362 1.00 40.16 90 SER A N 1
ATOM 736 C CA . SER A 1 90 ? -5.604 13.921 -10.047 1.00 40.16 90 SER A CA 1
ATOM 737 C C . SER A 1 90 ? -4.575 13.148 -10.873 1.00 40.16 90 SER A C 1
ATOM 739 O O . SER A 1 90 ? -3.755 12.393 -10.353 1.00 40.16 90 SER A O 1
ATOM 741 N N . GLN A 1 91 ? -4.677 13.304 -12.193 1.00 35.00 91 GLN A N 1
ATOM 742 C CA . GLN A 1 91 ? -3.607 13.020 -13.147 1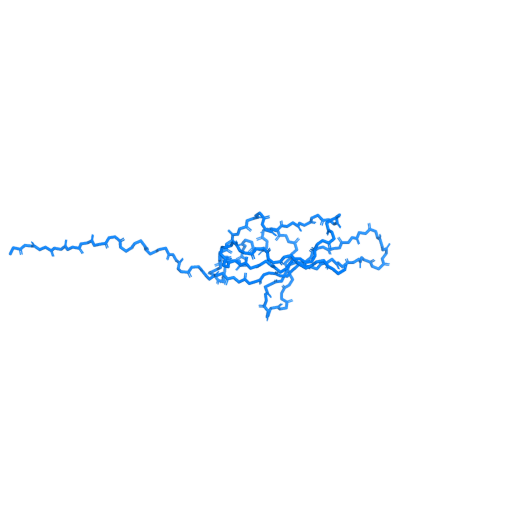.00 35.00 91 GLN A CA 1
ATOM 743 C C . GLN A 1 91 ? -2.878 14.340 -13.413 1.00 35.00 91 GLN A C 1
ATOM 745 O O . GLN A 1 91 ? -3.537 15.365 -13.600 1.00 35.00 91 GLN A O 1
ATOM 750 N N . THR A 1 92 ? -1.547 14.312 -13.406 1.00 32.34 92 THR A N 1
ATOM 751 C CA . THR A 1 92 ? -0.697 15.406 -13.900 1.00 32.34 92 THR A CA 1
ATOM 752 C C . THR A 1 92 ? -0.220 15.094 -15.306 1.00 32.34 92 THR A C 1
ATOM 754 O O . THR A 1 92 ? 0.029 13.895 -15.576 1.00 32.34 92 THR A O 1
#

Foldseek 3Di:
DDDPPPDPPPPPPPADEFKKWWDWDQDPVNPATQIWIDTPPGPDTDRDLVSVVVVSVVRSHDDDVVPDDGDRPDPDGDGDGPPPDDGDDDDD

Mean predicted aligned error: 11.27 Å

Organism: Trichonephila clavata (NCBI:txid2740835)

pLDDT: mean 76.77, std 18.44, range [32.34, 95.69]

Secondary structure (DSSP, 8-state):
--------------PBP--EEEEEEE-TTSS-EEEEEEETT----B-SHHHHHHHHHHTTB---STT----SS-----EE--STT-------

Sequence (92 aa):
MKTDEDSPDTHKPSTKTVNWFRKLVPRPDSSRTDVYYYQEGCTKRLRTLKDIKKYCKDHNLTFDSDIFNFSQSDTFHRVIDGSNGDTSLSQT

Nearest PDB structures (foldseek):
  8apo-assembly1_Xc  TM=5.354E-01  e=6.115E+00  Polytomella magna
  8guo-assembly1_A  TM=3.968E-01  e=8.981E+00  Staphylococcus aureus subsp. aureus NCTC 8325
  4yz6-assembly1_A  TM=3.896E-01  e=8.981E+00  Arabidopsis thaliana